Protein AF-A0A536LE68-F1 (afdb_monomer)

Nearest PDB structures (foldseek):
  5h6x-assembly1_A  TM=5.907E-01  e=5.884E+00  Legionella pneumophila
  7szk-assembly1_F  TM=5.427E-01  e=8.005E+00  Escherichia coli K-12

pLDDT: mean 76.04, std 15.24, range [39.47, 94.44]

Mean predicted aligned error: 9.26 Å

Structure (mmCIF, N/CA/C/O backbone):
data_AF-A0A536LE68-F1
#
_entry.id   AF-A0A536LE68-F1
#
loop_
_atom_site.group_PDB
_atom_site.id
_atom_site.type_symbol
_atom_site.label_atom_id
_atom_site.label_alt_id
_atom_site.label_comp_id
_atom_site.label_asym_id
_atom_site.label_entity_id
_atom_site.label_seq_id
_atom_site.pdbx_PDB_ins_code
_atom_site.Cartn_x
_atom_site.Cartn_y
_atom_site.Cartn_z
_atom_site.occupancy
_atom_site.B_iso_or_equiv
_atom_site.auth_seq_id
_atom_site.auth_comp_id
_atom_site.auth_asym_id
_atom_site.auth_atom_id
_atom_site.pdbx_PDB_model_num
ATOM 1 N N . MET A 1 1 ? 2.215 3.634 38.136 1.00 39.47 1 MET A N 1
ATOM 2 C CA . MET A 1 1 ? 1.675 2.747 37.084 1.00 39.47 1 MET A CA 1
ATOM 3 C C . MET A 1 1 ? 0.725 3.567 36.223 1.00 39.47 1 MET A C 1
ATOM 5 O O . MET A 1 1 ? -0.389 3.815 36.654 1.00 39.47 1 MET A O 1
ATOM 9 N N . GLN A 1 2 ? 1.168 4.084 35.076 1.00 40.28 2 GLN A N 1
ATOM 10 C CA . GLN A 1 2 ? 0.294 4.825 34.159 1.00 40.28 2 GLN A CA 1
ATOM 11 C C . GLN A 1 2 ? 0.196 4.038 32.857 1.00 40.28 2 GLN A C 1
ATOM 13 O O . GLN A 1 2 ? 1.065 4.117 31.998 1.00 40.28 2 GLN A O 1
ATOM 18 N N . GLY A 1 3 ? -0.854 3.225 32.755 1.00 46.47 3 GLY A N 1
ATOM 19 C CA . GLY A 1 3 ? -1.312 2.699 31.480 1.00 46.47 3 GLY A CA 1
ATOM 20 C C . GLY A 1 3 ? -2.249 3.728 30.863 1.00 46.47 3 GLY A C 1
ATOM 21 O O . GLY A 1 3 ? -3.344 3.936 31.374 1.00 46.47 3 GLY A O 1
ATOM 22 N N . HIS A 1 4 ? -1.828 4.379 29.783 1.00 45.28 4 HIS A N 1
ATOM 23 C CA . HIS A 1 4 ? -2.727 5.155 28.927 1.00 45.28 4 HIS A CA 1
ATOM 24 C C . HIS A 1 4 ? -2.763 4.531 27.528 1.00 45.28 4 HIS A C 1
ATOM 26 O O . HIS A 1 4 ? -2.522 5.167 26.511 1.00 45.28 4 HIS A O 1
ATOM 32 N N . GLY A 1 5 ? -3.075 3.233 27.484 1.00 48.19 5 GLY A N 1
ATOM 33 C CA . GLY A 1 5 ? -3.489 2.534 26.267 1.00 48.19 5 GLY A CA 1
ATOM 34 C C . GLY A 1 5 ? -4.962 2.817 25.970 1.00 48.19 5 GLY A C 1
ATOM 35 O O . GLY A 1 5 ? -5.789 1.911 25.985 1.00 48.19 5 GLY A O 1
ATOM 36 N N . GLY A 1 6 ? -5.316 4.087 25.786 1.00 49.53 6 GLY A N 1
ATOM 37 C CA . GLY A 1 6 ? -6.668 4.511 25.430 1.00 49.53 6 GLY A CA 1
ATOM 38 C C . GLY A 1 6 ? -6.874 4.454 23.922 1.00 49.53 6 GLY A C 1
ATOM 39 O O . GLY A 1 6 ? -6.968 5.497 23.285 1.00 49.53 6 GLY A O 1
ATOM 40 N N . GLY A 1 7 ? -6.906 3.252 23.340 1.00 56.66 7 GLY A N 1
ATOM 41 C CA . GLY A 1 7 ? -7.239 3.087 21.924 1.00 56.66 7 GLY A CA 1
ATOM 42 C C . GLY A 1 7 ? -8.632 3.659 21.603 1.00 56.66 7 GLY A C 1
ATOM 43 O O . GLY A 1 7 ? -9.510 3.661 22.477 1.00 56.66 7 GLY A O 1
ATOM 44 N N . PRO A 1 8 ? -8.867 4.156 20.377 1.00 58.94 8 PRO A N 1
ATOM 45 C CA . PRO A 1 8 ? -10.132 4.790 20.036 1.00 58.94 8 PRO A CA 1
ATOM 46 C C . PRO A 1 8 ? -11.320 3.834 20.208 1.00 58.94 8 PRO A C 1
ATOM 48 O O . PRO A 1 8 ? -11.350 2.733 19.659 1.00 58.94 8 PRO A O 1
ATOM 51 N N . LYS A 1 9 ? -12.328 4.276 20.971 1.00 67.44 9 LYS A N 1
ATOM 52 C CA . LYS A 1 9 ? -13.518 3.471 21.309 1.00 67.44 9 LYS A CA 1
ATOM 53 C C . LYS A 1 9 ? -14.675 3.624 20.316 1.00 67.44 9 LYS A C 1
ATOM 55 O O . LYS A 1 9 ? -15.618 2.841 20.359 1.00 67.44 9 LYS A O 1
ATOM 60 N N . SER A 1 10 ? -14.617 4.613 19.425 1.00 63.72 10 SER A N 1
ATOM 61 C CA . SER A 1 10 ? -15.638 4.866 18.403 1.00 63.72 10 SER A CA 1
ATOM 62 C C . SER A 1 10 ? -15.239 4.268 17.052 1.00 63.72 10 SER A C 1
ATOM 64 O O . SER A 1 10 ? -14.052 4.149 16.750 1.00 63.72 10 SER A O 1
ATOM 66 N N . ARG A 1 11 ? -16.224 3.935 16.204 1.00 63.69 11 ARG A N 1
ATOM 67 C CA . ARG A 1 11 ? -15.974 3.474 14.822 1.00 63.69 11 ARG A CA 1
ATOM 68 C C . ARG A 1 11 ? -15.135 4.479 14.025 1.00 63.69 11 ARG A C 1
ATOM 70 O O . ARG A 1 11 ? -14.158 4.090 13.400 1.00 63.69 11 ARG A O 1
ATOM 77 N N . ALA A 1 12 ? -15.441 5.773 14.143 1.00 58.12 12 ALA A N 1
ATOM 78 C CA . ALA A 1 12 ? -14.661 6.840 13.513 1.00 58.12 12 ALA A CA 1
ATOM 79 C C . ALA A 1 12 ? -13.211 6.894 14.028 1.00 58.12 12 ALA A C 1
ATOM 81 O O . ALA A 1 12 ? -12.278 7.045 13.246 1.00 58.12 12 ALA A O 1
ATOM 82 N N . GLY A 1 13 ? -13.007 6.715 15.337 1.00 58.12 13 GLY A N 1
ATOM 83 C CA . GLY A 1 13 ? -11.669 6.674 15.919 1.00 58.12 13 GLY A CA 1
ATOM 84 C C . GLY A 1 13 ? -10.873 5.445 15.472 1.00 58.12 13 GLY A C 1
ATOM 85 O O . GLY A 1 13 ? -9.677 5.556 15.218 1.00 58.12 13 GLY A O 1
ATOM 86 N N . LYS A 1 14 ? -11.524 4.284 15.334 1.00 65.06 14 LYS A N 1
ATOM 87 C CA . LYS A 1 14 ? -10.900 3.075 14.779 1.00 65.06 14 LYS A CA 1
ATOM 88 C C . LYS A 1 14 ? -10.520 3.268 13.313 1.00 65.06 14 LYS A C 1
ATOM 90 O O . LYS A 1 14 ? -9.395 2.941 12.957 1.00 65.06 14 LYS A O 1
ATOM 95 N N . ALA A 1 15 ? -11.391 3.874 12.504 1.00 63.69 15 ALA A N 1
ATOM 96 C CA . ALA A 1 15 ? -11.101 4.201 11.109 1.00 63.69 15 ALA A CA 1
ATOM 97 C C . ALA A 1 15 ? -9.919 5.178 10.982 1.00 63.69 15 ALA A C 1
ATOM 99 O O . ALA A 1 15 ? -9.000 4.938 10.205 1.00 63.69 15 ALA A O 1
ATOM 100 N N . ALA A 1 16 ? -9.877 6.236 11.798 1.00 62.44 16 ALA A N 1
ATOM 101 C CA . ALA A 1 16 ? -8.752 7.171 11.822 1.00 62.44 16 ALA A CA 1
ATOM 102 C C . ALA A 1 16 ? -7.447 6.499 12.285 1.00 62.44 16 ALA A C 1
ATOM 104 O O . ALA A 1 16 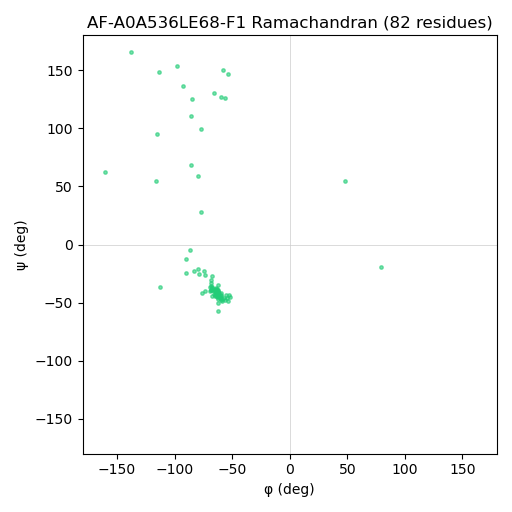? -6.394 6.706 11.688 1.00 62.44 16 ALA A O 1
ATOM 105 N N . SER A 1 17 ? -7.509 5.646 13.311 1.00 63.78 17 SER A N 1
ATOM 106 C CA . SER A 1 17 ? -6.340 4.897 13.780 1.00 63.78 17 SER A CA 1
ATOM 107 C C . SER A 1 17 ? -5.873 3.847 12.768 1.00 63.78 17 SER A C 1
ATOM 109 O O . SER A 1 17 ? -4.672 3.616 12.667 1.00 63.78 17 SER A O 1
ATOM 111 N N . SER A 1 18 ? -6.798 3.244 12.015 1.00 62.50 18 SER A N 1
ATOM 112 C CA . SER A 1 18 ? -6.516 2.357 10.882 1.00 62.50 18 SER A CA 1
ATOM 113 C C . SER A 1 18 ? -5.783 3.132 9.789 1.00 62.50 18 SER A C 1
ATOM 115 O O . SER A 1 18 ? -4.684 2.740 9.413 1.00 62.50 18 SER A O 1
ATOM 117 N N . ARG A 1 19 ? -6.289 4.306 9.381 1.00 63.19 19 ARG A N 1
ATOM 118 C CA . ARG A 1 19 ? -5.612 5.178 8.404 1.00 63.19 19 ARG A CA 1
ATOM 119 C C . ARG A 1 19 ? -4.223 5.618 8.872 1.00 63.19 19 ARG A C 1
ATOM 121 O O . ARG A 1 19 ? -3.287 5.545 8.091 1.00 63.19 19 ARG A O 1
ATOM 128 N N . ASN A 1 20 ? -4.043 5.976 10.143 1.00 59.94 20 ASN A N 1
ATOM 129 C CA . ASN A 1 20 ? -2.721 6.348 10.663 1.00 59.94 20 ASN A CA 1
ATOM 130 C C . ASN A 1 20 ? -1.749 5.159 10.715 1.00 59.94 20 ASN A C 1
ATOM 132 O O . ASN A 1 20 ? -0.573 5.319 10.395 1.00 59.94 20 ASN A O 1
ATOM 136 N N . ALA A 1 21 ? -2.220 3.966 11.093 1.00 63.00 21 ALA A N 1
ATOM 137 C CA . ALA A 1 21 ? -1.410 2.749 11.065 1.00 63.00 21 ALA A CA 1
ATOM 138 C C . ALA A 1 21 ? -1.007 2.375 9.630 1.00 63.00 21 ALA A C 1
ATOM 140 O O . ALA A 1 21 ? 0.128 1.966 9.399 1.00 63.00 21 ALA A O 1
ATOM 141 N N . VAL A 1 22 ? -1.912 2.583 8.671 1.00 60.91 22 VAL A N 1
ATOM 142 C CA . VAL A 1 22 ? -1.650 2.456 7.237 1.00 60.91 22 VAL A CA 1
ATOM 143 C C . VAL A 1 22 ? -0.591 3.463 6.806 1.00 60.91 22 VAL A C 1
ATOM 145 O O . VAL A 1 22 ? 0.461 3.041 6.352 1.00 60.91 22 VAL A O 1
ATOM 148 N N . THR A 1 23 ? -0.783 4.767 7.018 1.00 60.00 23 THR A N 1
ATOM 149 C CA . THR A 1 23 ? 0.197 5.798 6.638 1.00 60.00 23 THR A CA 1
ATOM 150 C C . THR A 1 23 ? 1.577 5.522 7.236 1.00 60.00 23 THR A C 1
ATOM 152 O O . THR A 1 23 ? 2.575 5.547 6.519 1.00 60.00 23 THR A O 1
ATOM 155 N N . HIS A 1 24 ? 1.660 5.187 8.526 1.00 60.19 24 HIS A N 1
ATOM 156 C CA . HIS A 1 24 ? 2.938 4.860 9.162 1.00 60.19 24 HIS A CA 1
ATOM 157 C C . HIS A 1 24 ? 3.540 3.537 8.661 1.00 60.19 24 HIS A C 1
ATOM 159 O O . HIS A 1 24 ? 4.754 3.440 8.511 1.00 60.19 24 HIS A O 1
ATOM 165 N N . GLY A 1 25 ? 2.720 2.527 8.360 1.00 61.03 25 GLY A N 1
ATOM 166 C CA . GLY A 1 25 ? 3.175 1.257 7.788 1.00 61.03 25 GLY A CA 1
ATOM 167 C C . GLY A 1 25 ? 3.665 1.387 6.341 1.00 61.03 25 GLY A C 1
ATOM 168 O O . GLY A 1 25 ? 4.686 0.802 5.988 1.00 61.03 25 GLY A O 1
ATOM 169 N N . LEU A 1 26 ? 2.975 2.191 5.527 1.00 59.62 26 LEU A N 1
ATOM 170 C CA . LEU A 1 26 ? 3.329 2.494 4.137 1.00 59.62 26 LEU A CA 1
ATOM 171 C C . LEU A 1 26 ? 4.618 3.317 4.044 1.00 59.62 26 LEU A C 1
ATOM 173 O O . LEU A 1 26 ? 5.445 3.055 3.174 1.00 59.62 26 LEU A O 1
ATOM 177 N N . THR A 1 27 ? 4.807 4.277 4.954 1.00 56.38 27 THR A N 1
ATOM 178 C CA . THR A 1 27 ? 5.994 5.150 4.979 1.00 56.38 27 THR A CA 1
ATOM 179 C C . THR A 1 27 ? 7.228 4.484 5.595 1.00 56.38 27 THR A C 1
ATOM 181 O O . THR A 1 27 ? 8.347 4.839 5.232 1.00 56.38 27 THR A O 1
ATOM 184 N N . ALA A 1 28 ? 7.070 3.490 6.478 1.00 60.62 28 ALA A N 1
ATOM 185 C CA . ALA A 1 28 ? 8.201 2.810 7.117 1.00 60.62 28 ALA A CA 1
ATOM 186 C C . ALA A 1 28 ? 8.972 1.851 6.186 1.00 60.62 28 ALA A C 1
ATOM 188 O O . ALA A 1 28 ? 10.153 1.592 6.417 1.00 60.62 28 ALA A O 1
ATOM 189 N N . SER A 1 29 ? 8.331 1.297 5.151 1.00 57.75 29 SER A N 1
ATOM 190 C CA . SER A 1 29 ? 8.974 0.365 4.212 1.00 57.75 29 SER A CA 1
ATOM 191 C C . SER A 1 29 ? 8.198 0.276 2.894 1.00 57.75 29 SER A C 1
ATOM 193 O O . SER A 1 29 ? 7.658 -0.771 2.537 1.00 57.75 29 SER A O 1
ATOM 195 N N . ALA A 1 30 ? 8.092 1.396 2.175 1.00 66.06 30 ALA A N 1
ATOM 196 C CA . ALA A 1 30 ? 7.460 1.406 0.858 1.00 66.06 30 ALA A CA 1
ATOM 197 C C . ALA A 1 30 ? 8.170 0.390 -0.074 1.00 66.06 30 ALA A C 1
ATOM 199 O O . ALA A 1 30 ? 9.390 0.480 -0.237 1.00 66.06 30 ALA A O 1
ATOM 200 N N . PRO A 1 31 ? 7.457 -0.562 -0.713 1.00 74.94 31 PRO A N 1
ATOM 201 C CA . PRO A 1 31 ? 8.020 -1.613 -1.573 1.00 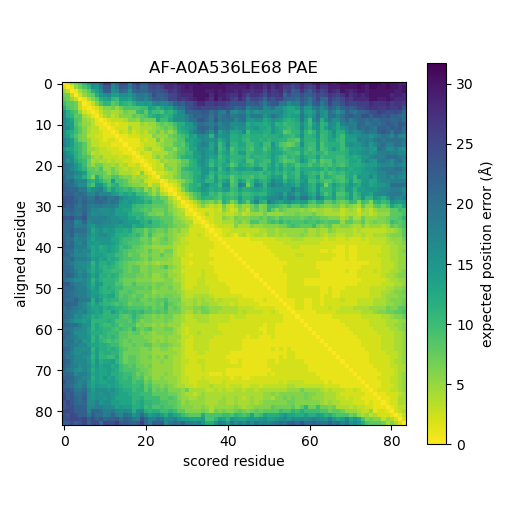74.94 31 PRO A CA 1
ATOM 202 C C . PRO A 1 31 ? 8.420 -1.099 -2.971 1.00 74.94 31 PRO A C 1
ATOM 204 O O . PRO A 1 31 ? 8.408 -1.853 -3.952 1.00 74.94 31 PRO A O 1
ATOM 207 N N . VAL A 1 32 ? 8.754 0.189 -3.042 1.00 83.19 32 VAL A N 1
ATOM 208 C CA . VAL A 1 32 ? 9.009 0.955 -4.256 1.00 83.19 32 VAL A CA 1
ATOM 209 C C . VAL A 1 32 ? 10.462 0.770 -4.683 1.00 83.19 32 VAL A C 1
ATOM 211 O O . VAL A 1 32 ? 11.388 1.041 -3.912 1.00 83.19 32 VAL A O 1
ATOM 214 N N . VAL A 1 33 ? 10.683 0.344 -5.925 1.00 83.88 33 VAL A N 1
ATOM 215 C CA . VAL A 1 33 ? 12.003 0.366 -6.564 1.00 83.88 33 VAL A CA 1
ATOM 216 C C . VAL A 1 33 ? 12.289 1.802 -6.985 1.00 83.88 33 VAL A C 1
ATOM 218 O O . VAL A 1 33 ? 11.790 2.293 -7.999 1.00 83.88 33 VAL A O 1
ATOM 221 N N . ARG A 1 34 ? 13.086 2.504 -6.172 1.00 77.06 34 ARG A N 1
ATOM 222 C CA . ARG A 1 34 ? 13.463 3.897 -6.446 1.00 77.06 34 ARG A CA 1
ATOM 223 C C . ARG A 1 34 ? 14.066 4.020 -7.849 1.00 77.06 34 ARG A C 1
ATOM 225 O O . ARG A 1 34 ? 14.761 3.115 -8.291 1.00 77.06 34 ARG A O 1
ATOM 232 N N . GLN A 1 35 ? 13.824 5.159 -8.502 1.00 80.81 35 GLN A N 1
ATOM 233 C CA . GLN A 1 35 ? 14.223 5.492 -9.885 1.00 80.81 35 GLN A CA 1
ATOM 234 C C . GLN A 1 35 ? 13.345 4.893 -10.994 1.00 80.81 35 GLN A C 1
ATOM 236 O O . GLN A 1 35 ? 13.361 5.434 -12.094 1.00 80.81 35 GLN A O 1
ATOM 241 N N . VAL A 1 36 ? 12.569 3.841 -10.716 1.00 84.06 36 VAL A N 1
ATOM 242 C CA . VAL A 1 36 ? 11.649 3.223 -11.692 1.00 84.06 36 VAL A CA 1
ATOM 243 C C . VAL A 1 36 ? 10.193 3.426 -11.282 1.00 84.06 36 VAL A C 1
ATOM 245 O O . VAL A 1 36 ? 9.331 3.660 -12.120 1.00 84.06 36 VAL A O 1
ATOM 248 N N . GLU A 1 37 ? 9.923 3.384 -9.980 1.00 88.38 37 GLU A N 1
ATOM 249 C CA . GLU A 1 37 ? 8.584 3.499 -9.416 1.00 88.38 37 GLU A CA 1
ATOM 250 C C . GLU A 1 37 ? 8.428 4.796 -8.602 1.00 88.38 37 GLU A C 1
ATOM 252 O O . GLU A 1 37 ? 9.374 5.283 -7.970 1.00 88.38 37 GLU A O 1
ATOM 257 N N . SER A 1 38 ? 7.210 5.343 -8.593 1.00 90.06 38 SER A N 1
ATOM 258 C CA . SER A 1 38 ? 6.847 6.535 -7.821 1.00 90.06 38 SER A CA 1
ATOM 259 C C . SER A 1 38 ? 6.290 6.164 -6.445 1.00 90.06 38 SER A C 1
ATOM 261 O O . SER A 1 38 ? 5.441 5.281 -6.318 1.00 90.06 38 SER A O 1
ATOM 263 N N . ILE A 1 39 ? 6.735 6.886 -5.410 1.00 86.69 39 ILE A N 1
ATOM 264 C CA . ILE A 1 39 ? 6.177 6.769 -4.052 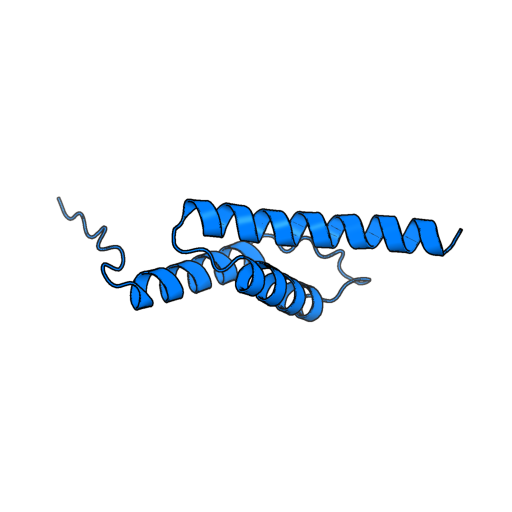1.00 86.69 39 ILE A CA 1
ATOM 265 C C . ILE A 1 39 ? 4.708 7.200 -4.040 1.00 86.69 39 ILE A C 1
ATOM 267 O O . ILE A 1 39 ? 3.893 6.539 -3.407 1.00 86.69 39 ILE A O 1
ATOM 271 N N . GLU A 1 40 ? 4.358 8.246 -4.787 1.00 88.50 40 GLU A N 1
ATOM 272 C CA . GLU A 1 40 ? 2.985 8.751 -4.873 1.00 88.50 40 GLU A CA 1
ATOM 273 C C . GLU A 1 40 ? 2.043 7.730 -5.528 1.00 88.50 40 GLU A C 1
ATOM 275 O O . GLU A 1 40 ? 0.904 7.545 -5.097 1.00 88.50 40 GLU A O 1
ATOM 280 N N . ASP A 1 41 ? 2.525 7.010 -6.544 1.00 91.25 41 ASP A N 1
ATOM 281 C CA . ASP A 1 41 ? 1.739 5.957 -7.193 1.00 91.25 41 ASP A CA 1
ATOM 282 C C . ASP A 1 41 ? 1.523 4.765 -6.266 1.00 91.25 41 ASP A C 1
ATOM 284 O O . ASP A 1 41 ? 0.428 4.200 -6.229 1.00 91.25 41 ASP A O 1
ATOM 288 N N . TRP A 1 42 ? 2.548 4.414 -5.490 1.00 90.31 42 TRP A N 1
ATOM 289 C CA . TRP A 1 42 ? 2.430 3.410 -4.444 1.00 90.31 42 TRP A CA 1
ATOM 290 C C . TRP A 1 42 ? 1.422 3.822 -3.364 1.00 90.31 42 TRP A C 1
ATOM 292 O O . TRP A 1 42 ? 0.561 3.020 -3.005 1.00 90.31 42 TRP A O 1
ATOM 302 N N . GLU A 1 43 ? 1.491 5.058 -2.865 1.00 88.88 43 GLU A N 1
ATOM 303 C CA . GLU A 1 43 ? 0.572 5.570 -1.842 1.00 88.88 43 GLU A CA 1
ATOM 304 C C . GLU A 1 43 ? -0.876 5.556 -2.337 1.00 88.88 43 GLU A C 1
ATOM 306 O O . GLU A 1 43 ? -1.761 5.051 -1.642 1.00 88.88 43 GLU A O 1
ATOM 311 N N . ARG A 1 44 ? -1.106 6.016 -3.572 1.00 91.00 44 ARG A N 1
ATOM 312 C CA . ARG A 1 44 ? -2.427 6.001 -4.208 1.00 91.00 44 ARG A CA 1
ATOM 313 C C . ARG A 1 44 ? -2.958 4.581 -4.399 1.00 91.00 44 ARG A C 1
ATOM 315 O O . ARG A 1 44 ? -4.114 4.316 -4.077 1.00 91.00 44 ARG A O 1
ATOM 322 N N . HIS A 1 45 ? -2.126 3.660 -4.887 1.00 93.06 45 HIS A N 1
ATOM 323 C CA . HIS A 1 45 ? -2.482 2.242 -5.023 1.00 93.06 45 HIS A CA 1
ATOM 324 C C . HIS A 1 45 ? -2.851 1.629 -3.672 1.00 93.06 45 HIS A C 1
ATOM 326 O O . HIS A 1 45 ? -3.885 0.975 -3.539 1.00 93.06 45 HIS A O 1
ATOM 332 N N . ALA A 1 46 ? -2.025 1.857 -2.652 1.00 89.38 46 ALA A N 1
ATOM 333 C CA . ALA A 1 46 ? -2.267 1.318 -1.327 1.00 89.38 46 ALA A CA 1
ATOM 334 C C . ALA A 1 46 ? -3.554 1.873 -0.709 1.00 89.38 46 ALA A C 1
ATOM 336 O O . ALA A 1 46 ? -4.336 1.096 -0.161 1.00 89.38 46 ALA A O 1
ATOM 337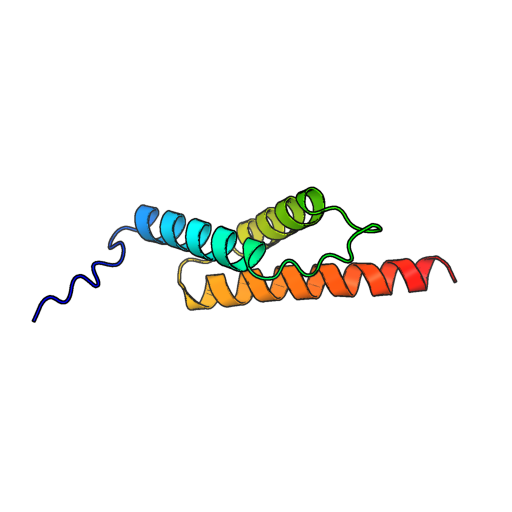 N N . GLU A 1 47 ? -3.815 3.178 -0.837 1.00 88.81 47 GLU A N 1
ATOM 338 C CA . GLU A 1 47 ? -5.068 3.777 -0.374 1.00 88.81 47 GLU A CA 1
ATOM 339 C C . GLU A 1 47 ? -6.280 3.146 -1.070 1.00 88.81 47 GLU A C 1
ATOM 341 O O . GLU A 1 47 ? -7.238 2.775 -0.393 1.00 88.81 47 GLU A O 1
ATOM 346 N N . GLN A 1 48 ? -6.221 2.938 -2.388 1.00 92.56 48 GLN A N 1
ATOM 347 C CA . GLN A 1 48 ? -7.310 2.319 -3.150 1.00 92.56 48 GLN A CA 1
ATOM 348 C C . GLN A 1 48 ? -7.568 0.859 -2.753 1.00 92.56 48 GLN A C 1
ATOM 350 O O . GLN A 1 48 ? -8.722 0.475 -2.571 1.00 92.56 48 GLN A O 1
ATOM 355 N N . VAL A 1 49 ? -6.518 0.048 -2.581 1.00 91.94 49 VAL A N 1
ATOM 356 C CA . VAL A 1 49 ? -6.653 -1.356 -2.147 1.00 91.94 49 VAL A CA 1
ATOM 357 C C . VAL A 1 49 ? -7.212 -1.449 -0.729 1.00 91.94 49 VAL A C 1
ATOM 359 O O . VAL A 1 49 ? -8.023 -2.317 -0.425 1.00 91.94 49 VAL A O 1
ATOM 362 N N . ILE A 1 50 ? -6.785 -0.567 0.167 1.00 87.69 50 ILE A N 1
ATOM 363 C CA . ILE A 1 50 ? -7.251 -0.599 1.554 1.00 87.69 50 ILE A CA 1
ATOM 364 C C . ILE A 1 50 ? -8.692 -0.097 1.643 1.00 87.69 50 ILE A C 1
ATOM 366 O O . ILE A 1 50 ? -9.495 -0.685 2.365 1.00 87.69 50 ILE A O 1
ATOM 370 N N . ALA A 1 51 ? -9.034 0.948 0.886 1.00 87.31 51 ALA A N 1
ATOM 371 C CA . ALA A 1 51 ? -10.396 1.456 0.799 1.00 87.31 51 ALA A CA 1
ATOM 372 C C . ALA A 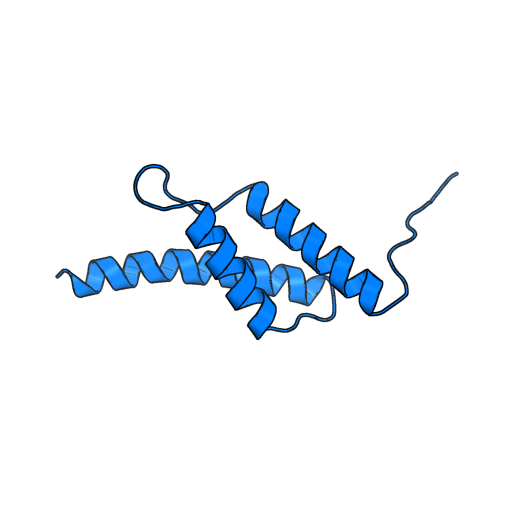1 51 ? -11.366 0.418 0.219 1.00 87.31 51 ALA A C 1
ATOM 374 O O . ALA A 1 51 ? -12.501 0.362 0.671 1.00 87.31 51 ALA A O 1
ATOM 375 N N . SER A 1 52 ? -10.936 -0.424 -0.726 1.00 92.44 52 SER A N 1
ATOM 376 C CA . SER A 1 52 ? -11.799 -1.467 -1.297 1.00 92.44 52 SER A CA 1
ATOM 377 C C . SER A 1 52 ? -12.040 -2.658 -0.367 1.00 92.44 52 SER A C 1
ATOM 379 O O . SER A 1 52 ? -13.035 -3.359 -0.529 1.00 92.44 52 SER A O 1
ATOM 381 N N . ILE A 1 53 ? -11.145 -2.894 0.597 1.00 90.19 53 ILE A N 1
ATOM 382 C CA . ILE A 1 53 ? -11.284 -3.959 1.603 1.00 90.19 53 ILE A CA 1
ATOM 383 C C . ILE A 1 53 ? -12.166 -3.512 2.781 1.00 90.19 53 ILE A C 1
ATOM 385 O O . ILE A 1 53 ? -12.716 -4.363 3.471 1.00 90.19 53 ILE A O 1
ATOM 389 N N . GLU A 1 54 ? -12.294 -2.201 3.014 1.00 89.31 54 GLU A N 1
ATOM 390 C CA . GLU A 1 54 ? -13.067 -1.609 4.120 1.00 89.31 54 GLU A CA 1
ATOM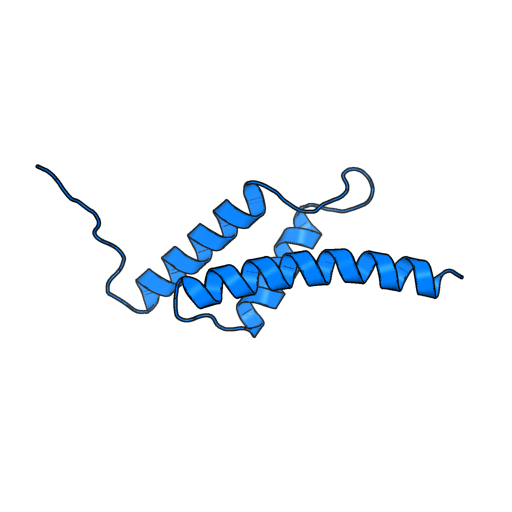 391 C C . GLU A 1 54 ? -12.776 -2.245 5.501 1.00 89.31 54 GLU A C 1
ATOM 393 O O . GLU A 1 54 ? -13.693 -2.689 6.190 1.00 89.31 54 GLU A O 1
ATOM 398 N N . PRO A 1 55 ? -11.505 -2.300 5.954 1.00 86.12 55 PRO A N 1
ATOM 399 C CA . PRO A 1 55 ? -11.166 -2.969 7.206 1.00 86.12 55 PRO A CA 1
ATOM 400 C C . PRO A 1 55 ? -11.767 -2.252 8.426 1.00 86.12 55 PRO A C 1
ATOM 402 O O . PRO A 1 55 ? -11.558 -1.051 8.634 1.00 86.12 55 PRO A O 1
ATOM 405 N N . GLU A 1 56 ? -12.438 -3.002 9.296 1.00 84.19 56 GLU A N 1
ATOM 406 C CA . GLU A 1 56 ? -13.072 -2.499 10.517 1.00 84.19 56 GLU A CA 1
ATOM 407 C C . GLU A 1 56 ? -12.135 -2.532 11.734 1.00 84.19 56 GLU A C 1
ATOM 409 O O . GLU A 1 56 ? -12.307 -1.777 12.705 1.00 84.19 56 GLU A O 1
ATOM 414 N N . GLY A 1 57 ? -11.139 -3.420 11.705 1.00 75.62 57 GLY A N 1
ATOM 415 C CA . GLY A 1 57 ? -10.259 -3.696 12.836 1.00 75.62 57 GLY A CA 1
ATOM 416 C C . GLY A 1 57 ? -8.786 -3.843 12.470 1.00 75.62 57 GLY A C 1
ATOM 417 O O . GLY A 1 57 ? -8.416 -4.052 11.322 1.00 75.62 57 GLY A O 1
ATOM 418 N N . TYR A 1 58 ? -7.926 -3.789 13.493 1.00 77.38 58 TYR A N 1
ATOM 419 C CA . TYR A 1 58 ? -6.467 -3.830 13.335 1.00 77.38 58 TYR A CA 1
ATOM 420 C C . TYR A 1 58 ? -5.977 -5.011 12.487 1.00 77.38 58 TYR A C 1
AT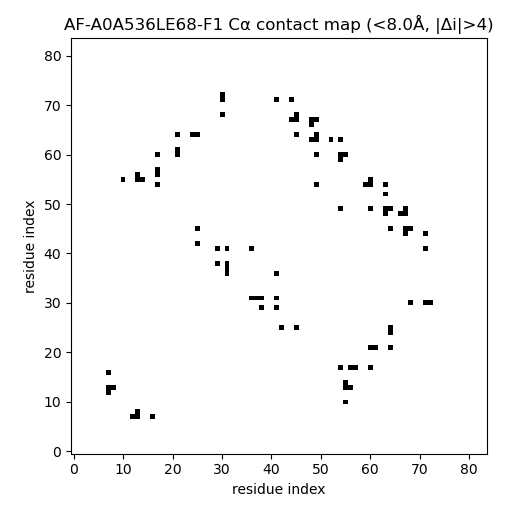OM 422 O O . TYR A 1 58 ? -5.144 -4.823 11.606 1.00 77.38 58 TYR A O 1
ATOM 430 N N . LEU A 1 59 ? -6.492 -6.223 12.727 1.00 83.00 59 LEU A N 1
ATOM 431 C CA . LEU A 1 59 ? -6.088 -7.402 11.958 1.00 83.00 59 LEU A CA 1
ATOM 432 C C . LEU A 1 59 ? -6.359 -7.210 10.460 1.00 83.00 59 LEU A C 1
ATOM 434 O O . LEU A 1 59 ? -5.468 -7.431 9.643 1.00 83.00 59 LEU A O 1
ATOM 438 N N . GLU A 1 60 ? -7.561 -6.760 10.116 1.00 83.94 60 GLU A N 1
ATOM 439 C CA . GLU A 1 60 ? -7.981 -6.523 8.735 1.00 83.94 60 GLU A CA 1
ATOM 440 C C . GLU A 1 60 ? -7.160 -5.403 8.097 1.00 83.94 60 GLU A C 1
ATOM 442 O O . GLU A 1 60 ? -6.680 -5.567 6.980 1.00 83.94 60 GLU A O 1
ATOM 447 N N . THR A 1 61 ? -6.873 -4.322 8.830 1.00 81.19 61 THR A N 1
ATOM 448 C CA . THR A 1 61 ? -5.964 -3.259 8.375 1.00 81.19 61 THR A CA 1
ATOM 449 C C . THR A 1 61 ? -4.589 -3.819 8.021 1.00 81.19 61 THR A C 1
ATOM 451 O O . THR A 1 61 ? -4.042 -3.540 6.954 1.00 81.19 61 THR A O 1
ATOM 454 N N . GLN A 1 62 ? -4.025 -4.655 8.895 1.00 82.31 62 GLN A N 1
ATOM 455 C CA . GLN A 1 62 ? -2.714 -5.258 8.673 1.00 82.31 62 GLN A CA 1
ATOM 456 C C . GLN A 1 62 ? -2.711 -6.260 7.508 1.00 82.31 62 GLN A C 1
ATOM 458 O O . GLN A 1 62 ? -1.658 -6.487 6.907 1.00 82.31 62 GLN A O 1
ATOM 463 N N . LEU A 1 63 ? -3.845 -6.892 7.201 1.00 87.56 63 LEU A N 1
ATOM 464 C CA . LEU A 1 63 ? -3.997 -7.742 6.020 1.00 87.56 63 LEU A CA 1
ATOM 465 C C . LEU A 1 63 ? -4.144 -6.898 4.750 1.00 87.56 63 LEU A C 1
ATOM 467 O O . LEU A 1 63 ? -3.477 -7.193 3.762 1.00 87.56 63 LEU A O 1
ATOM 471 N N . ALA A 1 64 ? -4.915 -5.812 4.797 1.00 88.12 64 ALA A N 1
ATOM 472 C CA . ALA A 1 64 ? -5.117 -4.900 3.676 1.00 88.12 64 ALA A CA 1
ATOM 473 C C . ALA A 1 64 ? -3.807 -4.224 3.233 1.00 88.12 64 ALA A C 1
ATOM 475 O O . ALA A 1 64 ? -3.480 -4.220 2.048 1.00 88.12 64 ALA A O 1
ATOM 476 N N . VAL A 1 65 ? -2.988 -3.750 4.181 1.00 85.62 65 VAL A N 1
ATOM 477 C CA . VAL A 1 65 ? -1.654 -3.187 3.883 1.00 85.62 65 VAL A CA 1
ATOM 478 C C . VAL A 1 65 ? -0.740 -4.228 3.228 1.00 85.62 65 VAL A C 1
ATOM 480 O O . VAL A 1 65 ? -0.032 -3.929 2.265 1.00 85.62 65 VAL A O 1
ATOM 483 N N . ARG A 1 66 ? -0.761 -5.476 3.716 1.00 89.94 66 ARG A N 1
ATOM 484 C CA . ARG A 1 66 ? 0.019 -6.566 3.109 1.00 89.94 66 ARG A CA 1
ATOM 485 C C . ARG A 1 66 ? -0.471 -6.895 1.703 1.00 89.94 66 ARG A C 1
ATOM 487 O O . ARG A 1 66 ? 0.360 -7.073 0.815 1.00 89.94 66 ARG A O 1
ATOM 494 N N . ALA A 1 67 ? -1.785 -6.944 1.495 1.00 93.50 67 ALA A N 1
ATOM 495 C CA . ALA A 1 67 ? -2.384 -7.172 0.186 1.00 93.50 67 ALA A CA 1
ATOM 496 C C . ALA A 1 67 ? -1.952 -6.089 -0.811 1.00 93.50 67 ALA A C 1
ATOM 498 O O . ALA A 1 67 ? -1.464 -6.427 -1.886 1.00 93.50 67 ALA A O 1
ATOM 499 N N . ALA A 1 68 ? -2.016 -4.809 -0.425 1.00 92.56 68 ALA A N 1
ATOM 500 C CA . ALA A 1 68 ? -1.542 -3.702 -1.253 1.00 92.56 68 ALA A CA 1
ATOM 501 C C . ALA A 1 68 ? -0.088 -3.904 -1.706 1.00 92.56 68 ALA A C 1
ATOM 503 O O . ALA A 1 68 ? 0.203 -3.821 -2.901 1.00 92.56 68 ALA A O 1
ATOM 504 N N . GLY A 1 69 ? 0.808 -4.247 -0.772 1.00 91.06 69 GLY A N 1
ATOM 505 C CA . GLY A 1 69 ? 2.224 -4.486 -1.069 1.00 91.06 69 GLY A CA 1
ATOM 506 C C . GLY A 1 69 ? 2.470 -5.696 -1.969 1.00 91.06 69 GLY A C 1
ATOM 507 O O . GLY A 1 69 ? 3.322 -5.641 -2.854 1.00 91.06 69 GLY A O 1
ATOM 508 N N . LEU A 1 70 ? 1.724 -6.786 -1.783 1.00 92.62 70 LEU A N 1
ATOM 509 C CA . LEU A 1 70 ? 1.825 -7.967 -2.643 1.00 92.62 70 LEU A CA 1
ATOM 510 C C . LEU A 1 70 ? 1.315 -7.682 -4.058 1.00 92.62 70 LEU A C 1
ATOM 512 O O . LEU A 1 70 ? 1.994 -8.029 -5.022 1.00 92.62 70 LEU A O 1
ATOM 516 N N . LEU A 1 71 ? 0.173 -7.004 -4.187 1.00 94.44 71 LEU A N 1
ATOM 517 C CA . LEU A 1 71 ? -0.398 -6.624 -5.481 1.00 94.44 71 LEU A CA 1
ATOM 518 C C . LEU A 1 71 ? 0.531 -5.688 -6.260 1.00 94.44 71 LEU A C 1
ATOM 520 O O . LEU A 1 71 ? 0.721 -5.882 -7.457 1.00 94.44 71 LEU A O 1
ATOM 524 N N . TRP A 1 72 ? 1.178 -4.738 -5.580 1.00 93.62 72 TRP A N 1
ATOM 525 C CA . TRP A 1 72 ? 2.182 -3.869 -6.202 1.00 93.62 72 TRP A CA 1
ATOM 526 C C . TRP A 1 72 ? 3.357 -4.664 -6.782 1.00 93.62 72 TRP A C 1
ATOM 528 O O . TRP A 1 72 ? 3.795 -4.436 -7.905 1.00 93.62 72 TRP A O 1
ATOM 538 N N . ARG A 1 73 ? 3.847 -5.663 -6.041 1.00 91.06 73 ARG A N 1
ATOM 539 C CA . ARG A 1 73 ? 4.942 -6.528 -6.502 1.00 91.06 73 ARG A CA 1
ATOM 540 C C . ARG A 1 73 ? 4.523 -7.445 -7.649 1.00 91.06 73 ARG A C 1
ATOM 542 O O . ARG A 1 73 ? 5.344 -7.702 -8.523 1.00 91.06 73 ARG A O 1
ATOM 549 N N . LEU A 1 74 ? 3.287 -7.945 -7.633 1.00 92.81 74 LEU A N 1
ATOM 550 C CA . LEU A 1 74 ? 2.735 -8.779 -8.704 1.00 92.81 74 LEU A CA 1
ATOM 551 C C . LEU A 1 74 ? 2.541 -7.990 -9.995 1.00 92.81 74 LEU A C 1
ATOM 553 O O . LEU A 1 74 ? 2.818 -8.524 -11.064 1.00 92.81 74 LEU A O 1
ATOM 557 N N . ARG A 1 75 ? 2.146 -6.715 -9.900 1.00 90.19 75 ARG A N 1
ATOM 558 C CA . ARG A 1 75 ? 2.051 -5.823 -11.059 1.00 90.19 75 ARG A CA 1
ATOM 559 C C . ARG A 1 75 ? 3.355 -5.792 -11.856 1.00 90.19 75 ARG A C 1
ATOM 561 O O . ARG A 1 75 ? 3.303 -5.922 -13.070 1.00 90.19 75 ARG A O 1
ATOM 568 N N . ARG A 1 76 ? 4.509 -5.716 -11.183 1.00 86.81 76 ARG A N 1
ATOM 569 C CA . ARG A 1 76 ? 5.812 -5.789 -11.864 1.00 86.81 76 ARG A CA 1
ATOM 570 C C . ARG A 1 76 ? 5.970 -7.066 -12.680 1.00 86.81 76 ARG A C 1
ATOM 572 O O . ARG A 1 76 ? 6.429 -7.008 -13.809 1.00 86.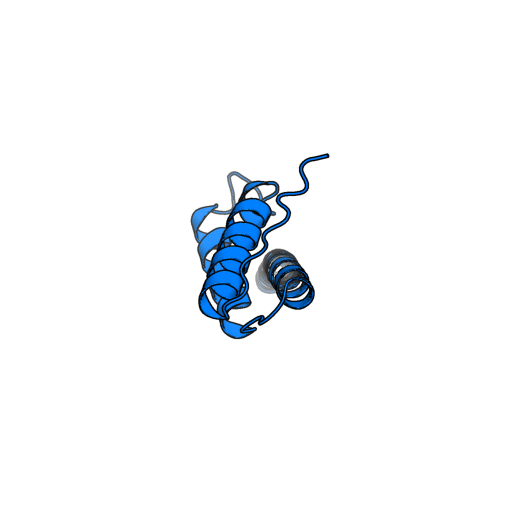81 76 ARG A O 1
ATOM 579 N N . VAL A 1 77 ? 5.618 -8.217 -12.104 1.00 87.44 77 VAL A N 1
ATOM 580 C CA . VAL A 1 77 ? 5.730 -9.512 -12.797 1.00 87.44 77 VAL A CA 1
ATOM 581 C C . VAL A 1 77 ? 4.858 -9.515 -14.050 1.00 87.44 77 VAL A C 1
ATOM 583 O O . VAL A 1 77 ? 5.345 -9.866 -15.116 1.00 87.44 77 VAL A O 1
ATOM 586 N N . ALA A 1 78 ? 3.616 -9.042 -13.934 1.00 86.56 78 ALA A N 1
ATOM 587 C CA . ALA A 1 78 ? 2.697 -8.951 -15.064 1.00 86.56 78 ALA A CA 1
ATOM 588 C C . ALA A 1 78 ? 3.194 -7.994 -16.164 1.00 86.56 78 ALA A C 1
ATOM 590 O O . ALA A 1 78 ? 3.035 -8.290 -17.343 1.00 86.56 78 ALA A O 1
ATOM 591 N N . GLU A 1 79 ? 3.812 -6.865 -15.798 1.00 84.19 79 GLU A N 1
ATOM 592 C CA . GLU A 1 79 ? 4.427 -5.941 -16.762 1.00 84.19 79 GLU A CA 1
ATOM 593 C C . GLU A 1 79 ? 5.589 -6.616 -17.515 1.00 84.19 79 GLU A C 1
ATOM 595 O O . GLU A 1 79 ? 5.628 -6.559 -18.741 1.00 84.19 79 GLU A O 1
ATOM 600 N N . TYR A 1 80 ? 6.468 -7.348 -16.818 1.00 80.38 80 TYR A N 1
ATOM 601 C CA . TYR A 1 80 ? 7.547 -8.110 -17.465 1.00 80.38 80 TYR A CA 1
ATOM 602 C C . TYR A 1 80 ? 7.036 -9.214 -18.401 1.00 80.38 80 TYR A C 1
ATOM 604 O O . TYR A 1 80 ? 7.631 -9.437 -19.455 1.00 80.38 80 TYR A O 1
ATOM 612 N N . GLU A 1 81 ? 5.965 -9.915 -18.020 1.00 83.88 81 GLU A N 1
ATOM 613 C CA . GLU A 1 81 ? 5.347 -10.963 -18.842 1.00 83.88 81 GLU A CA 1
ATOM 614 C C . GLU A 1 81 ? 4.673 -10.404 -20.102 1.00 83.88 81 GLU A C 1
ATOM 616 O O . GLU A 1 81 ? 4.635 -11.095 -21.111 1.00 83.88 81 GLU A O 1
ATOM 621 N N . ALA A 1 82 ? 4.151 -9.175 -20.063 1.00 78.81 82 ALA A N 1
ATOM 622 C CA . ALA A 1 82 ? 3.483 -8.546 -21.205 1.00 78.81 82 ALA A CA 1
ATOM 623 C C . ALA A 1 82 ? 4.453 -7.955 -22.246 1.00 78.81 82 ALA A C 1
ATOM 625 O O . ALA A 1 82 ? 4.062 -7.727 -23.390 1.00 78.81 82 ALA A O 1
ATOM 626 N N . GLU A 1 83 ? 5.695 -7.672 -21.850 1.00 66.69 83 GLU A N 1
ATOM 627 C CA . GLU A 1 83 ? 6.747 -7.146 -22.732 1.00 66.69 83 GLU A CA 1
ATOM 628 C C . GLU A 1 83 ? 7.534 -8.243 -23.482 1.00 66.69 83 GLU A C 1
ATOM 630 O O . GLU A 1 83 ? 8.370 -7.915 -24.328 1.00 66.69 83 GLU A O 1
ATOM 635 N N . HIS A 1 84 ? 7.262 -9.525 -23.206 1.00 52.16 84 HIS A N 1
ATOM 636 C CA . HIS A 1 84 ? 7.881 -10.697 -23.847 1.00 52.16 84 HIS A CA 1
ATOM 637 C C . HIS A 1 84 ? 6.857 -11.531 -24.630 1.00 52.16 84 HIS A C 1
ATOM 639 O O . HIS A 1 84 ? 7.300 -12.259 -25.550 1.00 52.16 84 HIS A O 1
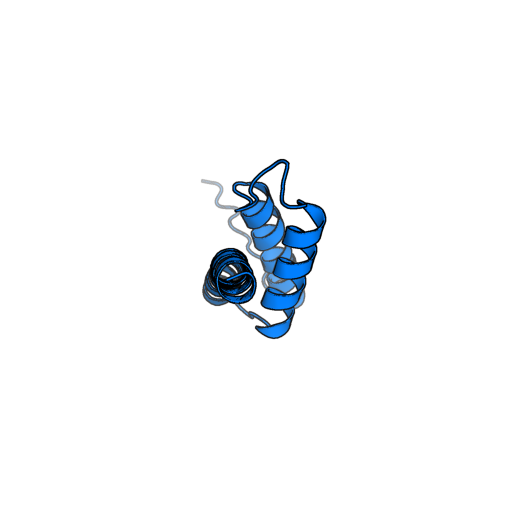#

Sequence (84 aa):
MQGHGGGPKSRAGKAASSRNAVTHGLTASAPVVRQVESIEDWERHAEQVIASIEPEGYLETQLAVRAAGLLWRLRRVAEYEAEH

Radius of gyration: 15.61 Å; Cα contacts (8 Å, |Δi|>4): 48; chains: 1; bounding box: 30×20×61 Å

Foldseek 3Di:
DDDPPVQDPDQVSQVVVLVVCLVCVCVVCPLDDPPPGDSVVLVVQLVVQLVVQVDSHDVSSVVSSVVSSVVVVVVVVVVVVVVD

Solvent-accessible surface area (backbone atoms only — not comparable to full-atom values): 5045 Å² total; per-residue (Å²): 140,86,85,81,84,76,69,59,88,46,72,69,40,35,48,52,50,46,51,51,52,46,55,53,54,50,70,73,63,59,94,60,54,76,95,81,46,56,68,69,60,49,53,53,49,35,51,53,46,33,61,74,66,60,55,82,46,71,70,46,40,59,48,31,57,50,47,29,55,51,53,58,57,49,50,54,54,54,54,59,61,73,78,108

Secondary structure (DSSP, 8-state):
---------SHHHHHHHHHHHHHHHHHHS----TTTS-HHHHHHHHHHHHHHH---SHHHHHHHHHHHHHHHHHHHHHHHHHT-